Protein AF-A0A494B901-F1 (afdb_monomer_lite)

Radius of gyration: 17.09 Å; chains: 1; bounding box: 27×45×30 Å

Secondary structure (DSSP, 8-state):
-HHHHTT-TTTHHHHS-------SS-----SSPBPSSS-----GGG-S---PPPBTT--SSS-----

Sequence (67 aa):
MRLVLASFPYLFPLIFPSEPAQASGPYVEIIEQPKQRGMRFRYKCEGRSAGSIPGERSTDTTKTHPT

InterPro domains:
  IPR000451 NF-kappa-B/Dorsal [PTHR24169] (19-67)
  IPR008967 p53-like transcription factor, DNA-binding domain superfamily [SSF49417] (25-67)
  IPR011539 Rel homology domain, DNA-binding domain [PF00554] (28-67)
  IPR011539 Rel homology domain, DNA-binding domain [PS50254] (23-67)
  IPR030492 Rel homology domain, conserved site [PS01204] (41-47)
  IPR037059 Rel homology domain (RHD), DNA-binding domain superfamily [G3DSA:2.60.40.340] (16-67)

Structure (mmCIF, N/CA/C/O backbone):
data_AF-A0A494B901-F1
#
_entry.id   AF-A0A494B901-F1
#
loop_
_atom_site.group_PDB
_atom_site.id
_atom_site.type_symbol
_atom_site.label_atom_id
_atom_site.label_alt_id
_atom_site.label_comp_i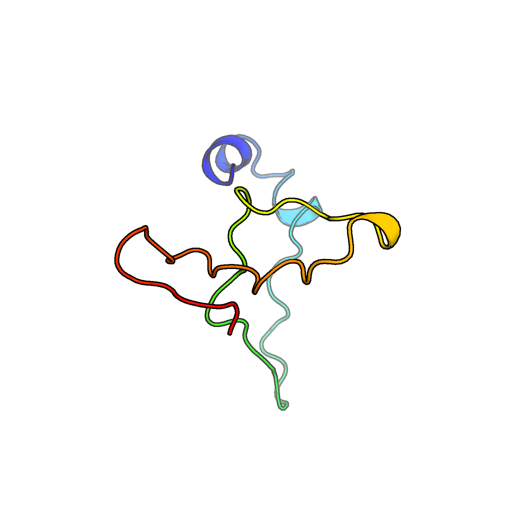d
_atom_site.label_asym_id
_atom_site.label_entity_id
_atom_site.label_seq_id
_atom_site.pdbx_PDB_ins_code
_atom_site.Cartn_x
_atom_site.Cartn_y
_atom_site.Cartn_z
_atom_site.occupancy
_atom_site.B_iso_or_equiv
_atom_site.auth_seq_id
_atom_site.auth_comp_id
_atom_site.auth_asym_id
_atom_site.auth_atom_id
_atom_site.pdbx_PDB_model_num
ATOM 1 N N . MET A 1 1 ? -3.725 8.445 -13.690 1.00 54.78 1 MET A N 1
ATOM 2 C CA . MET A 1 1 ? -4.513 9.120 -12.629 1.00 54.78 1 MET A CA 1
ATOM 3 C C . MET A 1 1 ? -3.942 10.504 -12.314 1.00 54.78 1 MET A C 1
ATOM 5 O O . MET A 1 1 ? -4.689 11.462 -12.394 1.00 54.78 1 MET A O 1
ATOM 9 N N . ARG A 1 2 ? -2.625 10.650 -12.087 1.00 54.06 2 ARG A N 1
ATOM 10 C CA . ARG A 1 2 ? -1.958 11.960 -11.907 1.00 54.06 2 ARG A CA 1
ATOM 11 C C . ARG A 1 2 ? -1.988 12.862 -13.161 1.00 54.06 2 ARG A C 1
ATOM 13 O O . ARG A 1 2 ? -2.211 14.057 -13.042 1.00 54.06 2 ARG A O 1
ATOM 20 N N . LEU A 1 3 ? -1.866 12.274 -14.359 1.00 57.62 3 LEU A N 1
ATOM 21 C CA . LEU A 1 3 ? -1.890 13.006 -15.641 1.00 57.62 3 LEU A CA 1
ATOM 22 C C . LEU A 1 3 ? -3.221 13.713 -15.961 1.00 57.62 3 LEU A C 1
ATOM 24 O O . LEU A 1 3 ? -3.199 14.777 -16.561 1.00 57.62 3 LEU A O 1
ATOM 28 N N . VAL A 1 4 ? -4.368 13.157 -15.552 1.00 60.97 4 VAL A N 1
ATOM 29 C CA . VAL A 1 4 ? -5.696 13.754 -15.834 1.00 60.97 4 VAL A CA 1
ATOM 30 C C . VAL A 1 4 ? -5.985 14.943 -14.908 1.00 60.97 4 VAL A C 1
ATOM 32 O O . VAL A 1 4 ? -6.761 15.829 -15.240 1.00 60.97 4 VAL A O 1
ATOM 35 N N . LEU A 1 5 ? -5.332 14.990 -13.744 1.00 58.94 5 LEU A N 1
ATOM 36 C CA . LEU A 1 5 ? -5.511 16.058 -12.758 1.00 58.94 5 LEU A CA 1
ATOM 37 C C . LEU A 1 5 ? -4.597 17.267 -13.014 1.00 58.94 5 LEU A C 1
ATOM 39 O O . LEU A 1 5 ? -4.894 18.354 -12.532 1.00 58.94 5 LEU A O 1
ATOM 43 N N . ALA A 1 6 ? -3.537 17.114 -13.820 1.00 61.03 6 ALA A N 1
ATOM 44 C CA . ALA A 1 6 ? -2.696 18.230 -14.270 1.00 61.03 6 ALA A CA 1
ATOM 45 C C . ALA A 1 6 ? -3.463 19.244 -15.147 1.00 61.03 6 ALA A C 1
ATOM 47 O O . ALA A 1 6 ? -3.046 20.391 -15.275 1.00 61.03 6 ALA A O 1
ATOM 48 N N . SER A 1 7 ? -4.606 18.838 -15.711 1.00 66.00 7 SER A N 1
ATOM 49 C CA . SER A 1 7 ? -5.542 19.692 -16.454 1.00 66.00 7 SER A CA 1
ATOM 50 C C . SER A 1 7 ? -6.372 20.623 -15.557 1.00 66.00 7 SER A C 1
ATOM 52 O O . SER A 1 7 ? -6.984 21.560 -16.059 1.00 66.00 7 SER A O 1
ATOM 54 N N . PHE A 1 8 ? -6.411 20.370 -14.242 1.00 68.12 8 PHE A N 1
ATOM 55 C CA . PHE A 1 8 ? -7.198 21.119 -13.258 1.00 68.12 8 PHE A CA 1
ATOM 56 C C . PHE A 1 8 ? -6.285 21.633 -12.131 1.00 68.12 8 PHE A C 1
ATOM 58 O O . PHE A 1 8 ? -6.311 21.104 -11.015 1.00 68.12 8 PHE A O 1
ATOM 65 N N . PRO A 1 9 ? -5.474 22.677 -12.393 1.00 64.88 9 PRO A N 1
ATOM 66 C CA . PRO A 1 9 ? -4.425 23.136 -11.476 1.00 64.88 9 PRO A CA 1
ATOM 67 C C . PRO A 1 9 ? -4.963 23.620 -10.122 1.00 64.88 9 PRO A C 1
ATOM 69 O O . PRO A 1 9 ? -4.254 23.562 -9.125 1.00 64.88 9 PRO A O 1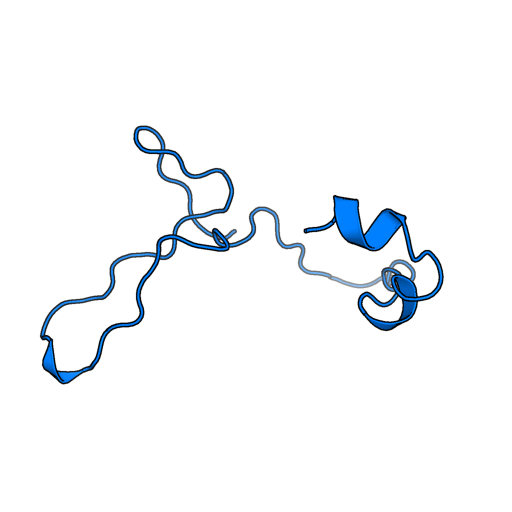
ATOM 72 N N . TYR A 1 10 ? -6.230 24.040 -10.068 1.00 75.38 10 TYR A N 1
ATOM 73 C CA . TYR A 1 10 ? -6.894 24.492 -8.841 1.00 75.38 10 TYR A CA 1
ATOM 74 C C . TYR A 1 10 ? -7.483 23.355 -7.997 1.00 75.38 10 TYR A C 1
ATOM 76 O O . TYR A 1 10 ? -7.721 23.538 -6.807 1.00 75.38 10 TYR A O 1
ATOM 84 N N . LEU A 1 11 ? -7.716 22.178 -8.586 1.00 70.50 11 LEU A N 1
ATOM 85 C CA . LEU A 1 11 ? -8.241 21.016 -7.866 1.00 70.50 11 LEU A CA 1
ATOM 86 C C . LEU A 1 11 ? -7.117 20.229 -7.178 1.00 70.50 11 LEU A C 1
ATOM 88 O O . LEU A 1 11 ? -7.321 19.621 -6.130 1.00 70.50 11 LEU A O 1
ATOM 92 N N . PHE A 1 12 ? -5.915 20.272 -7.753 1.00 68.31 12 PHE A N 1
ATOM 93 C CA . PHE A 1 12 ? -4.736 19.590 -7.233 1.00 68.31 12 PHE A CA 1
ATOM 94 C C . PHE A 1 12 ? -4.393 19.956 -5.770 1.00 68.31 12 PHE A C 1
ATOM 96 O O . PHE A 1 12 ? -4.321 19.025 -4.970 1.00 68.31 12 PHE A O 1
ATOM 103 N N . PRO A 1 13 ? -4.272 21.243 -5.368 1.00 66.19 13 PRO A N 1
ATOM 104 C CA . PRO A 1 13 ? -3.969 21.613 -3.979 1.00 66.19 13 PRO A CA 1
ATOM 105 C C . PRO A 1 13 ? -5.120 21.360 -2.988 1.00 66.19 13 PRO A C 1
ATOM 107 O O . PRO A 1 13 ? -4.887 21.349 -1.783 1.00 66.19 13 PRO A O 1
ATOM 110 N N . LEU A 1 14 ? -6.356 21.153 -3.468 1.00 70.62 14 LEU A N 1
ATOM 111 C CA . LEU A 1 14 ? -7.507 20.800 -2.622 1.00 70.62 14 LEU A CA 1
ATOM 112 C C . LEU A 1 14 ? -7.559 19.301 -2.301 1.00 70.62 14 LEU A C 1
ATOM 114 O O . LEU A 1 14 ? -7.990 18.917 -1.218 1.00 70.62 14 LEU A O 1
ATOM 118 N N . ILE A 1 15 ? -7.143 18.452 -3.245 1.00 76.44 15 ILE A N 1
ATOM 119 C CA . ILE A 1 15 ? -7.131 16.990 -3.078 1.00 76.44 15 ILE A CA 1
ATOM 120 C C . ILE A 1 15 ? -5.814 16.518 -2.451 1.00 76.44 15 ILE A C 1
ATOM 122 O O . ILE A 1 15 ? -5.804 15.571 -1.666 1.00 76.44 15 ILE A O 1
ATOM 126 N N . PHE A 1 16 ? -4.707 17.175 -2.792 1.00 68.56 16 PHE A N 1
ATOM 127 C CA . PHE A 1 16 ? -3.380 16.882 -2.273 1.00 68.56 16 PHE A CA 1
ATOM 128 C C . PHE A 1 16 ? -2.834 18.154 -1.623 1.00 68.56 16 PHE A C 1
ATOM 130 O O . PHE A 1 16 ? -2.363 19.034 -2.349 1.00 68.56 16 PHE A O 1
ATOM 137 N N . PRO A 1 17 ? -2.912 18.290 -0.285 1.00 64.00 17 PRO A N 1
ATOM 138 C CA . PRO A 1 17 ? -2.294 19.425 0.381 1.00 64.00 17 PRO A CA 1
ATOM 139 C C . PRO A 1 17 ? -0.810 19.463 0.008 1.00 64.00 17 PRO A C 1
ATOM 141 O O . PRO A 1 17 ? -0.154 18.421 -0.067 1.00 64.00 17 PRO A O 1
ATOM 144 N N . SER A 1 18 ? -0.301 20.664 -0.274 1.00 65.88 18 SER A N 1
ATOM 145 C CA . SER A 1 18 ? 1.126 20.874 -0.505 1.00 65.88 18 SER A CA 1
ATOM 146 C C . SER A 1 18 ? 1.914 20.281 0.656 1.00 65.88 18 SER A C 1
ATOM 148 O O . SER A 1 18 ? 1.520 20.456 1.812 1.00 65.88 18 SER A O 1
ATOM 150 N N . GLU A 1 19 ? 2.994 19.577 0.324 1.00 68.62 19 GLU A N 1
ATOM 151 C CA . GLU A 1 19 ? 3.881 18.912 1.276 1.00 68.62 19 GLU A CA 1
ATOM 152 C C . GLU A 1 19 ? 4.167 19.833 2.473 1.00 68.62 19 GLU A C 1
ATOM 154 O O . GLU A 1 19 ? 4.470 21.015 2.262 1.00 68.62 19 GLU A O 1
ATOM 159 N N . PRO A 1 20 ? 3.989 19.354 3.721 1.00 62.19 20 PRO A N 1
ATOM 160 C CA . PRO A 1 20 ? 4.211 20.193 4.886 1.00 62.19 20 PRO A CA 1
ATOM 161 C C . PRO A 1 20 ? 5.634 20.745 4.818 1.00 62.19 20 PRO A C 1
ATOM 163 O O . PRO A 1 20 ? 6.579 19.992 4.585 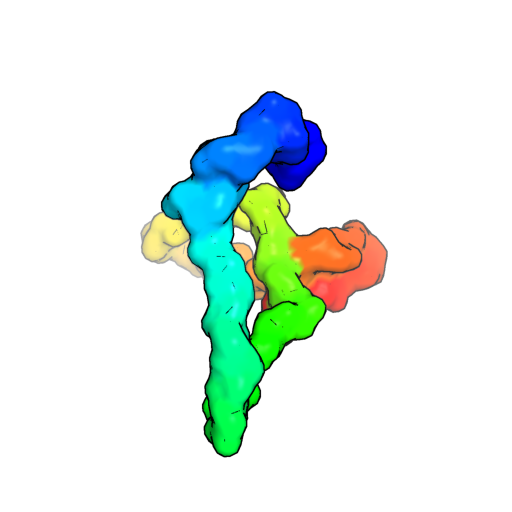1.00 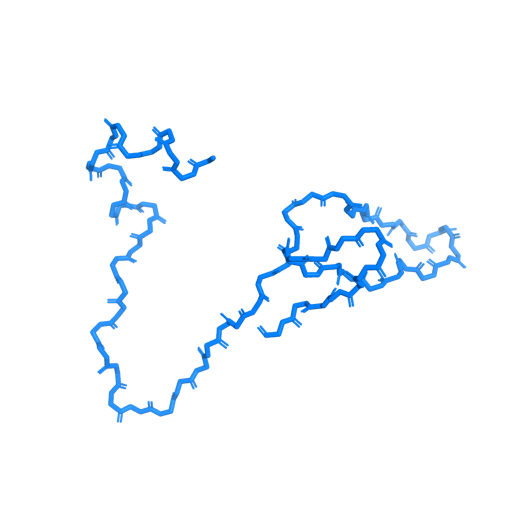62.19 20 PRO A O 1
ATOM 166 N N . ALA A 1 21 ? 5.775 22.064 4.994 1.00 64.12 21 ALA A N 1
ATOM 167 C CA . ALA A 1 21 ? 7.074 22.721 5.094 1.00 64.12 21 ALA A CA 1
ATOM 168 C C . ALA A 1 21 ? 7.968 21.893 6.021 1.00 64.12 21 ALA A C 1
ATOM 170 O O . ALA A 1 21 ? 7.523 21.590 7.128 1.00 64.12 21 ALA A O 1
ATOM 171 N N . GLN A 1 22 ? 9.150 21.488 5.527 1.00 64.19 22 GLN A N 1
ATOM 172 C CA . GLN A 1 22 ? 10.041 20.506 6.157 1.00 64.19 22 GLN A CA 1
ATOM 173 C C . GLN A 1 22 ? 10.023 20.654 7.679 1.00 64.19 22 GLN A C 1
ATOM 175 O O . GLN A 1 22 ? 10.632 21.566 8.242 1.00 64.19 22 GLN A O 1
ATOM 180 N N . ALA A 1 23 ? 9.253 19.786 8.338 1.00 63.88 23 ALA A N 1
ATOM 181 C CA . ALA A 1 23 ? 9.151 19.794 9.781 1.00 63.88 23 ALA A CA 1
ATOM 182 C C . ALA A 1 23 ? 10.547 19.458 10.306 1.00 63.88 23 ALA A C 1
ATOM 184 O O . ALA A 1 23 ? 11.121 18.441 9.927 1.00 63.88 23 ALA A O 1
ATOM 185 N N . SER A 1 24 ? 11.119 20.312 11.152 1.00 77.06 24 SER A N 1
ATOM 186 C CA . SER A 1 24 ? 12.498 20.175 11.643 1.00 77.06 24 SER A CA 1
ATOM 187 C C . SER A 1 24 ? 12.673 19.036 12.668 1.00 77.06 24 SER A C 1
ATOM 189 O O . SER A 1 24 ? 13.483 19.145 13.586 1.00 77.06 24 SER A O 1
ATOM 191 N N . GLY A 1 25 ? 11.872 17.977 12.569 1.00 83.81 25 GLY A N 1
ATOM 192 C CA . GLY A 1 25 ? 11.818 16.846 13.486 1.00 83.81 25 GLY A CA 1
ATOM 193 C C . GLY A 1 25 ? 11.879 15.509 12.743 1.00 83.81 25 GLY A C 1
ATOM 194 O O . GLY A 1 25 ? 11.877 15.481 11.512 1.00 83.81 25 GLY A O 1
ATOM 195 N N . PRO A 1 26 ? 11.951 14.386 13.475 1.00 91.88 26 PRO A N 1
ATOM 196 C CA . PRO A 1 26 ? 11.944 13.067 12.859 1.00 91.88 26 PRO A CA 1
ATOM 197 C C . PRO A 1 26 ? 10.668 12.876 12.034 1.00 91.88 26 PRO A C 1
ATOM 199 O O . PRO A 1 26 ? 9.567 13.177 12.497 1.00 91.88 26 PRO A O 1
ATOM 202 N N . TYR A 1 27 ? 10.830 12.356 10.821 1.00 87.75 27 TYR A N 1
ATOM 203 C CA . TYR A 1 27 ? 9.733 12.044 9.915 1.00 87.75 27 TYR A CA 1
ATOM 204 C C . TYR A 1 27 ? 9.891 10.628 9.361 1.00 87.75 27 TYR A C 1
ATOM 206 O O . TYR A 1 27 ? 10.961 10.023 9.445 1.00 87.75 27 TYR A O 1
ATOM 214 N N . VAL A 1 28 ? 8.798 10.101 8.818 1.00 90.81 28 VAL A N 1
ATOM 215 C CA . VAL A 1 28 ? 8.768 8.823 8.107 1.00 90.81 28 VAL A CA 1
ATOM 216 C C . VAL A 1 28 ? 8.400 9.112 6.662 1.00 90.81 28 VAL A C 1
ATOM 218 O O . VAL A 1 28 ? 7.491 9.898 6.396 1.00 90.81 28 VAL A O 1
ATOM 221 N N . GLU A 1 29 ? 9.107 8.469 5.745 1.00 90.81 29 GLU A N 1
ATOM 222 C CA . GLU A 1 29 ? 8.859 8.542 4.312 1.00 90.81 29 GLU A CA 1
ATOM 223 C C . GLU A 1 29 ? 8.386 7.177 3.817 1.00 90.81 29 GLU A C 1
ATOM 225 O O . GLU A 1 29 ? 8.917 6.149 4.232 1.00 90.81 29 GLU A O 1
ATOM 230 N N . ILE A 1 30 ? 7.390 7.174 2.930 1.00 94.62 30 ILE A N 1
ATOM 231 C CA . ILE A 1 30 ? 6.998 5.962 2.211 1.00 94.62 30 ILE A CA 1
ATOM 232 C C . ILE A 1 30 ? 7.904 5.841 0.989 1.00 94.62 30 ILE A C 1
ATOM 234 O O . ILE A 1 30 ? 7.806 6.642 0.058 1.00 94.62 30 ILE A O 1
ATOM 238 N N . ILE A 1 31 ? 8.764 4.830 0.986 1.00 96.19 31 ILE A N 1
ATOM 239 C CA . ILE A 1 31 ? 9.770 4.596 -0.053 1.00 96.19 31 ILE A CA 1
ATOM 240 C C . ILE A 1 31 ? 9.150 3.825 -1.228 1.00 96.19 31 ILE A C 1
ATOM 242 O O . ILE A 1 31 ? 9.481 4.064 -2.396 1.00 96.19 31 ILE A O 1
ATOM 246 N N . GLU A 1 32 ? 8.218 2.915 -0.939 1.00 97.12 32 GLU A N 1
ATOM 247 C CA . GLU A 1 32 ? 7.447 2.177 -1.931 1.00 97.12 32 GLU A CA 1
ATOM 248 C C . GLU A 1 32 ? 5.971 2.082 -1.538 1.00 97.12 32 GLU A C 1
ATOM 250 O O . GLU A 1 32 ? 5.592 1.471 -0.540 1.00 97.12 32 GLU A O 1
ATOM 255 N N . GLN A 1 33 ? 5.109 2.636 -2.390 1.00 97.69 33 GLN A N 1
ATOM 256 C CA . GLN A 1 33 ? 3.666 2.555 -2.206 1.00 97.69 33 GLN A CA 1
ATOM 257 C C . GLN A 1 33 ? 3.136 1.141 -2.483 1.00 97.69 33 GLN A C 1
ATOM 259 O O . GLN A 1 33 ? 3.717 0.406 -3.283 1.00 97.69 33 GLN A O 1
ATOM 264 N N . PRO A 1 34 ? 1.999 0.736 -1.892 1.00 97.00 34 PRO A N 1
ATOM 265 C CA . PRO A 1 34 ? 1.306 -0.472 -2.315 1.00 97.00 34 PRO A CA 1
ATOM 266 C C . PRO A 1 34 ? 0.798 -0.339 -3.750 1.00 97.00 34 PRO A C 1
ATOM 268 O O . PRO A 1 34 ? 0.352 0.722 -4.192 1.00 97.00 34 PRO A O 1
ATOM 271 N N . LYS A 1 35 ? 0.789 -1.453 -4.482 1.00 95.94 35 LYS A N 1
ATOM 272 C CA . LYS A 1 35 ? 0.221 -1.502 -5.826 1.00 95.94 35 LYS A CA 1
ATOM 273 C C . LYS A 1 35 ? -1.259 -1.138 -5.774 1.00 95.94 35 LYS A C 1
ATOM 275 O O . LYS A 1 35 ? -2.038 -1.761 -5.057 1.00 95.94 35 LYS A O 1
ATOM 280 N N . GLN A 1 36 ? -1.664 -0.168 -6.592 1.00 95.31 36 GLN A N 1
ATOM 281 C CA . GLN A 1 36 ? -3.030 0.367 -6.569 1.00 95.31 36 GLN A CA 1
ATOM 282 C C . GLN A 1 36 ? -4.107 -0.686 -6.898 1.00 95.31 36 GLN A C 1
ATOM 284 O O . GLN A 1 36 ? -5.271 -0.533 -6.530 1.00 95.31 36 GLN A O 1
ATOM 289 N N . ARG A 1 37 ? -3.748 -1.737 -7.646 1.00 92.12 37 ARG A N 1
ATOM 290 C CA . ARG A 1 37 ? -4.663 -2.777 -8.139 1.00 92.12 37 ARG A CA 1
ATOM 291 C C . ARG A 1 37 ? -3.982 -4.142 -8.143 1.00 92.12 37 ARG A C 1
ATOM 293 O O . ARG A 1 37 ? -2.759 -4.239 -8.114 1.00 92.12 37 ARG A O 1
ATOM 300 N N . GLY A 1 38 ? -4.792 -5.192 -8.248 1.00 89.19 38 GLY A N 1
ATOM 301 C CA . GLY A 1 38 ? -4.320 -6.574 -8.387 1.00 89.19 38 GLY A CA 1
ATOM 302 C C . GLY A 1 38 ? -4.359 -7.389 -7.095 1.00 89.19 38 GLY A C 1
ATOM 303 O O . GLY A 1 38 ? -4.152 -8.596 -7.147 1.00 89.19 38 GLY A O 1
ATOM 304 N N . MET A 1 39 ? -4.695 -6.767 -5.962 1.00 92.19 39 MET A N 1
ATOM 305 C CA . MET A 1 39 ? -5.052 -7.481 -4.736 1.00 92.19 39 MET A CA 1
ATOM 306 C C . MET A 1 39 ? -6.564 -7.568 -4.576 1.00 92.19 39 MET A C 1
ATOM 308 O O . MET A 1 39 ? -7.297 -6.657 -4.962 1.00 92.19 39 MET A O 1
ATOM 312 N N . ARG A 1 40 ? -7.021 -8.668 -3.973 1.00 91.56 40 ARG A N 1
ATOM 313 C CA . ARG A 1 40 ? -8.414 -8.861 -3.571 1.00 91.56 40 ARG A CA 1
ATOM 314 C C . ARG A 1 40 ? -8.487 -8.999 -2.058 1.00 91.56 40 ARG A C 1
ATOM 316 O O . ARG A 1 40 ? -7.721 -9.763 -1.471 1.00 91.56 40 ARG A O 1
ATOM 323 N N . PHE A 1 41 ? -9.417 -8.284 -1.439 1.00 92.62 41 PHE A N 1
ATOM 324 C CA . PHE A 1 41 ? -9.784 -8.570 -0.059 1.00 92.62 41 PHE A CA 1
ATOM 325 C C . PHE A 1 41 ? -10.485 -9.927 0.002 1.00 92.62 41 PHE A C 1
ATOM 327 O O . PHE A 1 41 ? -11.175 -10.318 -0.941 1.00 92.62 41 PHE A O 1
ATOM 334 N N . ARG A 1 42 ? -10.253 -10.662 1.089 1.00 93.56 42 ARG A N 1
ATOM 335 C CA . ARG A 1 42 ? -10.816 -11.996 1.312 1.00 93.56 42 ARG A CA 1
ATOM 336 C C . ARG A 1 42 ? -11.686 -12.000 2.556 1.00 93.56 42 ARG A C 1
ATOM 338 O O . ARG A 1 42 ? -11.323 -11.383 3.559 1.00 93.56 42 ARG A O 1
ATOM 345 N N . TYR A 1 43 ? -12.799 -12.725 2.508 1.00 93.94 43 TYR A N 1
ATOM 346 C CA . TYR A 1 43 ? -13.632 -12.944 3.688 1.00 93.94 43 TYR A CA 1
ATOM 347 C C . TYR A 1 43 ? -12.974 -13.941 4.639 1.00 93.94 43 TYR A C 1
ATOM 349 O O . TYR A 1 43 ? -12.276 -14.866 4.222 1.00 93.94 43 TYR A O 1
ATOM 357 N N . LYS A 1 44 ? -13.271 -1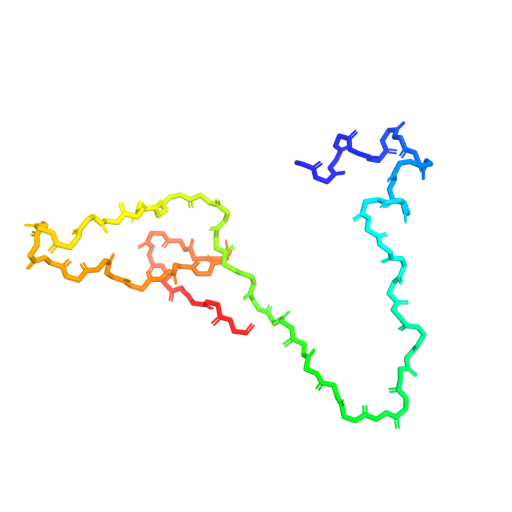3.811 5.936 1.00 92.88 44 LYS A N 1
ATOM 358 C CA . LYS A 1 44 ? -12.768 -14.731 6.968 1.00 92.88 44 LYS A CA 1
ATOM 359 C C . LYS A 1 44 ? -13.113 -16.200 6.671 1.00 92.88 44 LYS A C 1
ATOM 361 O O . LYS A 1 44 ? -12.313 -17.082 6.968 1.00 92.88 44 LYS A O 1
ATOM 366 N N . CYS A 1 45 ? -14.278 -16.467 6.078 1.00 95.19 45 CYS A N 1
ATOM 367 C CA . CYS A 1 45 ? -14.748 -17.823 5.786 1.00 95.1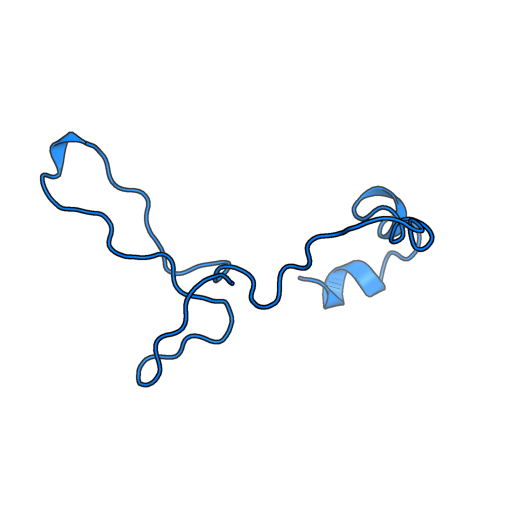9 45 CYS A CA 1
ATOM 368 C C . CYS A 1 45 ? -13.994 -18.538 4.647 1.00 95.19 45 CYS A C 1
ATOM 370 O O . CYS A 1 45 ? -14.140 -19.748 4.523 1.00 95.19 45 CYS A O 1
ATOM 372 N N . GLU A 1 46 ? -13.159 -17.852 3.850 1.00 93.62 46 GLU A N 1
ATOM 373 C CA . GLU A 1 46 ? -12.379 -18.486 2.767 1.00 93.62 46 GLU A CA 1
ATOM 374 C C . GLU A 1 46 ? -11.237 -19.387 3.282 1.00 93.62 46 GLU A C 1
ATOM 376 O O . GLU A 1 46 ? -10.675 -20.172 2.518 1.00 93.62 46 GLU A O 1
ATOM 381 N N . GLY A 1 47 ? -10.862 -19.273 4.563 1.00 89.94 47 GLY A N 1
ATOM 382 C CA . GLY A 1 47 ? -9.928 -20.196 5.221 1.00 89.94 47 GLY A CA 1
ATOM 383 C C . GLY A 1 47 ? -8.476 -20.156 4.721 1.00 89.94 47 GLY A C 1
ATOM 384 O O . GLY A 1 47 ? -7.689 -21.034 5.068 1.00 89.94 47 GLY A O 1
ATOM 385 N N . ARG A 1 48 ? -8.088 -19.157 3.917 1.00 86.00 48 ARG A N 1
ATOM 386 C CA . ARG A 1 48 ? -6.707 -18.949 3.444 1.00 86.00 48 ARG A CA 1
ATOM 387 C C . ARG A 1 48 ? -6.240 -17.529 3.745 1.00 86.00 48 ARG A C 1
ATOM 389 O O . ARG A 1 48 ? -7.020 -16.586 3.619 1.00 86.00 48 ARG A O 1
ATOM 396 N N . SER A 1 49 ? -4.958 -17.365 4.083 1.00 84.38 49 SER A N 1
ATOM 397 C CA . SER A 1 49 ? -4.362 -16.030 4.200 1.00 84.38 49 SER A CA 1
ATOM 398 C C . SER A 1 49 ? -4.422 -15.295 2.850 1.00 84.38 49 SER A C 1
ATOM 400 O O . SER A 1 49 ? -4.441 -15.907 1.776 1.00 84.38 49 SER A O 1
ATOM 402 N N . ALA A 1 50 ? -4.513 -13.964 2.881 1.00 81.31 50 ALA A N 1
ATOM 403 C CA . ALA A 1 50 ? -4.650 -13.146 1.671 1.00 81.31 50 ALA A CA 1
ATOM 404 C C . ALA A 1 50 ? -3.366 -13.081 0.820 1.00 81.31 50 ALA A C 1
ATOM 406 O O . ALA A 1 50 ? -3.428 -12.681 -0.340 1.00 81.31 50 ALA A O 1
ATOM 407 N N . GLY A 1 51 ? -2.228 -13.518 1.369 1.00 89.25 51 GLY A N 1
ATOM 408 C CA . GLY A 1 51 ? -0.905 -13.181 0.846 1.00 89.25 51 GLY A CA 1
ATOM 409 C C . GLY A 1 51 ? -0.500 -11.749 1.218 1.00 89.25 51 GLY A C 1
ATOM 410 O O . GLY A 1 51 ? -1.271 -11.010 1.828 1.00 89.25 51 GLY A O 1
ATOM 411 N N . SER A 1 52 ? 0.727 -11.365 0.871 1.00 92.62 52 SER A N 1
ATOM 412 C CA . SER A 1 52 ? 1.257 -10.010 1.069 1.00 92.62 52 SER A CA 1
ATOM 413 C C . SER A 1 52 ? 0.745 -9.039 -0.000 1.00 92.62 52 SER A C 1
ATOM 415 O O . SER A 1 52 ? 0.672 -9.410 -1.173 1.00 92.62 52 SER A O 1
ATOM 417 N N . ILE A 1 53 ? 0.482 -7.781 0.369 1.00 95.06 53 ILE A N 1
ATOM 418 C CA . ILE A 1 53 ? 0.235 -6.706 -0.605 1.00 95.06 53 ILE A CA 1
ATOM 419 C C . ILE A 1 53 ? 1.535 -6.465 -1.401 1.00 95.06 53 ILE A C 1
ATOM 421 O O . ILE A 1 53 ? 2.598 -6.334 -0.789 1.00 95.06 53 ILE A O 1
ATOM 425 N N . PRO A 1 54 ? 1.495 -6.440 -2.743 1.00 96.44 54 PRO A N 1
ATOM 426 C CA . PRO A 1 54 ? 2.655 -6.119 -3.558 1.00 96.44 54 PRO A CA 1
ATOM 427 C C . PRO A 1 54 ? 2.925 -4.613 -3.537 1.00 96.44 54 PRO A C 1
ATOM 429 O O . PRO A 1 54 ? 1.992 -3.809 -3.491 1.00 96.44 54 PRO A O 1
ATOM 432 N N . GLY A 1 55 ? 4.197 -4.240 -3.619 1.00 97.62 55 GLY A N 1
ATOM 433 C CA . GLY A 1 55 ? 4.613 -2.863 -3.857 1.00 97.62 55 GLY A CA 1
ATOM 434 C C . GLY A 1 55 ? 4.287 -2.400 -5.282 1.00 97.62 55 GLY A C 1
ATOM 435 O O . GLY A 1 55 ? 4.012 -3.205 -6.180 1.00 97.62 55 GLY A O 1
ATOM 436 N N . GLU A 1 56 ? 4.279 -1.090 -5.500 1.00 97.50 56 GLU A N 1
ATOM 437 C CA . GLU A 1 56 ? 3.939 -0.450 -6.772 1.00 97.50 56 GLU A CA 1
ATOM 438 C C . GLU A 1 56 ? 4.856 -0.914 -7.910 1.00 97.50 56 GLU A C 1
ATOM 440 O O . GLU A 1 56 ? 4.390 -1.096 -9.038 1.00 97.50 56 GLU A O 1
ATOM 445 N N . ARG A 1 57 ? 6.132 -1.191 -7.606 1.00 96.62 57 ARG A N 1
ATOM 446 C CA . ARG A 1 57 ? 7.143 -1.623 -8.584 1.00 96.62 57 ARG A CA 1
ATOM 447 C C . ARG A 1 57 ? 7.209 -3.141 -8.758 1.00 96.62 57 ARG A C 1
ATOM 449 O O . ARG A 1 57 ? 7.978 -3.628 -9.582 1.00 96.62 57 ARG A O 1
ATOM 456 N N . SER A 1 58 ? 6.386 -3.886 -8.025 1.00 96.81 58 SER A N 1
ATOM 457 C CA . SER A 1 58 ? 6.347 -5.346 -8.071 1.00 96.81 58 SER A CA 1
ATOM 458 C C . SER A 1 58 ? 5.910 -5.836 -9.454 1.00 96.81 58 SER A C 1
ATOM 460 O O . SER A 1 58 ? 4.853 -5.440 -9.965 1.00 96.81 58 SER A O 1
ATOM 462 N N . THR A 1 59 ? 6.691 -6.728 -10.056 1.00 95.06 59 THR A N 1
ATOM 463 C CA . THR A 1 59 ? 6.420 -7.366 -11.352 1.00 95.06 59 THR A CA 1
ATOM 464 C C . THR A 1 59 ? 6.096 -8.852 -11.174 1.00 95.06 59 THR A C 1
ATOM 466 O O . THR A 1 59 ? 5.997 -9.369 -10.055 1.00 95.06 59 THR A O 1
ATOM 469 N N . ASP A 1 60 ? 5.874 -9.575 -12.271 1.00 92.38 60 ASP A N 1
ATOM 470 C CA . ASP A 1 60 ? 5.623 -11.018 -12.202 1.00 92.38 60 ASP A CA 1
ATOM 471 C C . ASP A 1 60 ? 6.858 -11.800 -11.756 1.00 92.38 60 ASP A C 1
ATOM 473 O O . ASP A 1 60 ? 6.732 -12.722 -10.951 1.00 92.38 60 ASP A O 1
ATOM 477 N N . THR A 1 61 ? 8.040 -11.369 -12.196 1.00 95.88 61 THR A N 1
ATOM 478 C CA . THR A 1 61 ? 9.331 -11.996 -11.886 1.00 95.88 61 THR A CA 1
ATOM 479 C C . THR A 1 61 ? 9.986 -11.439 -10.626 1.00 95.88 61 THR A C 1
ATOM 481 O O . THR A 1 61 ? 10.730 -12.157 -9.966 1.00 95.88 61 THR A O 1
ATOM 484 N N . THR A 1 62 ? 9.712 -10.181 -10.275 1.00 96.88 62 THR A N 1
ATOM 485 C CA . THR A 1 62 ? 10.379 -9.484 -9.169 1.00 96.88 62 THR A CA 1
ATOM 486 C C . THR A 1 62 ? 9.341 -8.961 -8.190 1.00 96.88 62 THR A C 1
ATOM 488 O O . THR A 1 62 ? 8.680 -7.954 -8.440 1.00 96.88 62 THR A O 1
ATOM 491 N N . LYS A 1 63 ? 9.180 -9.660 -7.066 1.00 94.88 63 LYS A N 1
ATOM 492 C CA . LYS A 1 63 ? 8.207 -9.293 -6.035 1.00 94.88 63 LYS A CA 1
ATOM 493 C C . LYS A 1 63 ? 8.810 -8.282 -5.062 1.00 94.88 63 LYS A C 1
ATOM 495 O O . LYS A 1 63 ? 9.827 -8.562 -4.439 1.00 94.88 63 LYS A O 1
ATOM 500 N N . THR A 1 64 ? 8.153 -7.136 -4.922 1.00 97.31 64 THR A N 1
ATOM 501 C CA . THR A 1 64 ? 8.437 -6.117 -3.899 1.00 97.31 64 THR A CA 1
ATOM 502 C C . THR A 1 64 ? 7.223 -5.906 -2.995 1.00 97.31 64 THR A C 1
ATOM 504 O O . THR A 1 64 ? 6.115 -6.372 -3.304 1.00 97.31 64 THR A O 1
ATOM 507 N N . HIS A 1 65 ? 7.423 -5.196 -1.884 1.00 96.69 65 HIS A N 1
ATOM 508 C CA . HIS A 1 65 ? 6.419 -4.930 -0.856 1.00 96.69 65 HIS A CA 1
ATOM 509 C C . HIS A 1 65 ? 6.394 -3.441 -0.490 1.00 96.69 65 HIS A C 1
ATOM 511 O O . HIS A 1 65 ? 7.400 -2.761 -0.687 1.00 96.69 65 HIS A O 1
ATOM 517 N N . PRO A 1 66 ? 5.272 -2.936 0.053 1.00 97.38 66 PRO A N 1
ATOM 518 C CA . PRO A 1 66 ? 5.224 -1.586 0.596 1.00 97.38 66 PRO A CA 1
ATOM 519 C C . PRO A 1 66 ? 6.323 -1.385 1.643 1.00 97.38 66 PRO A C 1
ATOM 521 O O . PRO A 1 66 ? 6.473 -2.235 2.524 1.00 97.38 66 PRO A O 1
ATOM 524 N N . THR A 1 67 ? 7.077 -0.294 1.515 1.00 95.50 67 THR A N 1
ATOM 525 C CA . THR A 1 67 ? 8.220 0.052 2.376 1.00 95.50 67 THR A CA 1
ATOM 526 C C . THR A 1 67 ? 8.204 1.536 2.693 1.00 95.50 67 THR A C 1
ATOM 528 O O . THR A 1 67 ? 7.861 2.322 1.781 1.00 95.50 67 THR A O 1
#

Foldseek 3Di:
DVVVCVVPVPVCCVVPPDDPDPDPDDDDDWPWAFQPDDFDDDDPVVVDDRDAGFTNPADPVRTHHTD

Organism: Mus musculus (NCBI:txid10090)

pLDDT: mean 83.34, std 14.15, range [54.06, 97.69]